Protein AF-A0ABD5C7K5-F1 (afdb_monomer)

Secondary structure (DSSP, 8-state):
-HHHHHHHHHHHHSEEEEEEEEEE-SSSSEEEEEEEGGG-EEEEEEE-PPTT----PPTT-EEEEE-GGG-TTS--

Radius of gyration: 13.95 Å; Cα contacts (8 Å, |Δi|>4): 132; chains: 1; bounding box: 43×19×34 Å

Nearest PDB structures (foldseek):
  1b9m-assembly1_A  TM=6.685E-01  e=5.207E-01  Escherichia coli
  8y5f-assembly1_D  TM=5.449E-01  e=1.801E-01  Escherichia coli
  1h9m-assembly1_A  TM=5.219E-01  e=4.909E-01  Azotobacter vinelandii
  8zx1-assembly1_D  TM=5.912E-01  e=7.868E-01  Escherichia coli
  1o7l-assembly1_B  TM=5.641E-01  e=7.417E-01  Escherichia coli

InterPro domains:
  IPR053861 Bacteriophage Mu Gp45, N-terminal [PF06890] (17-76)

Solvent-accessible surface area (backbone atoms only — not comparable to full-atom values): 4395 Å² total; per-residue (Å²): 112,72,65,60,56,52,52,51,54,35,62,64,43,27,61,45,56,30,31,35,61,48,74,44,73,91,51,96,54,35,28,34,25,32,28,33,74,96,64,48,74,48,70,73,25,41,48,92,63,60,90,99,49,85,83,80,78,56,65,71,36,79,42,76,37,37,13,70,93,29,38,88,90,50,50,63

Foldseek 3Di:
DVVVVVVVLQVVLFKWKWFWADWDPPDPFIWTWTQTPPRNTDTRAGDDDDPPDDDDDDGGDMDMWGDVSSDPNHID

Sequence (76 aa):
MRTIEAMQRQLLGLIGRAVVKSISAATKCQTVDVSLIAGEPKAGIEHLEPYGFTARANSGAEAVVLFPDGDRSHAV

Organism: Escherichia coli (NCBI:txid562)

pLDDT: mean 93.22, std 4.79, range [66.81, 98.0]

Mean predicted aligned error: 3.55 Å

Structure (mmCIF, N/CA/C/O backbone):
data_AF-A0ABD5C7K5-F1
#
_entry.id   AF-A0ABD5C7K5-F1
#
loop_
_atom_site.group_PDB
_atom_site.id
_atom_site.type_symbol
_atom_site.label_atom_id
_atom_site.label_alt_id
_atom_site.label_comp_id
_atom_site.label_asym_id
_atom_site.label_entity_id
_atom_site.label_seq_id
_atom_site.pdbx_PDB_ins_code
_atom_site.Cartn_x
_atom_site.Cartn_y
_atom_site.Cartn_z
_atom_site.occupancy
_atom_site.B_iso_or_equiv
_atom_site.auth_seq_id
_atom_site.auth_comp_id
_atom_site.auth_asym_id
_atom_site.auth_atom_id
_atom_site.pdbx_PDB_model_num
ATOM 1 N N . MET A 1 1 ? -24.385 2.084 21.967 1.00 66.81 1 MET A N 1
ATOM 2 C CA . MET A 1 1 ? -24.148 1.286 20.740 1.00 66.81 1 MET A CA 1
ATOM 3 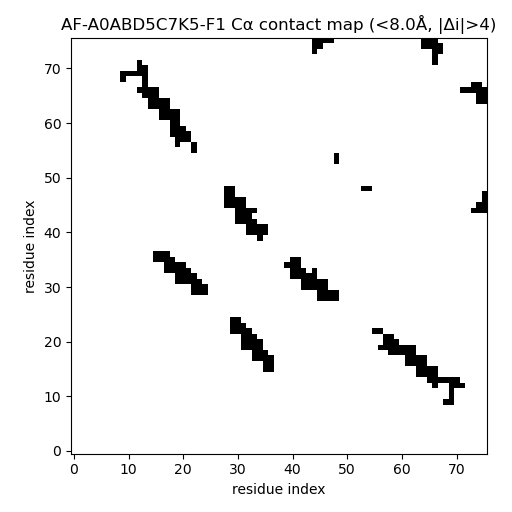C C . MET A 1 1 ? -23.468 2.065 19.610 1.00 66.81 1 MET A C 1
ATOM 5 O O . MET A 1 1 ? -22.582 1.490 19.000 1.00 66.81 1 MET A O 1
ATOM 9 N N . ARG A 1 2 ? -23.744 3.363 19.387 1.00 86.06 2 ARG A N 1
ATOM 10 C CA . ARG A 1 2 ? -23.095 4.164 18.316 1.00 86.06 2 ARG A CA 1
ATOM 11 C C . ARG A 1 2 ? -21.554 4.181 18.317 1.00 86.06 2 ARG A C 1
ATOM 13 O O . ARG A 1 2 ? -20.948 4.231 17.254 1.00 86.06 2 ARG A O 1
ATOM 20 N N . THR A 1 3 ? -20.916 4.146 19.486 1.00 92.44 3 THR A N 1
ATOM 21 C CA . THR A 1 3 ? -19.447 4.140 19.619 1.00 92.44 3 THR A CA 1
ATOM 22 C C . THR A 1 3 ? -18.811 2.846 19.119 1.00 92.44 3 THR A C 1
ATOM 24 O O . THR A 1 3 ? -17.817 2.903 18.405 1.00 92.44 3 THR A O 1
ATOM 27 N N . ILE A 1 4 ? -19.412 1.690 19.415 1.00 95.06 4 ILE A N 1
ATOM 28 C CA . ILE A 1 4 ? -18.923 0.390 18.927 1.00 95.06 4 ILE A CA 1
ATOM 29 C C . ILE A 1 4 ? -19.033 0.317 17.401 1.00 95.06 4 ILE A C 1
ATOM 31 O O . ILE A 1 4 ? -18.100 -0.119 16.739 1.00 95.06 4 ILE A O 1
ATOM 35 N N . GLU A 1 5 ? -20.131 0.811 16.827 1.00 94.81 5 GLU A N 1
ATOM 36 C CA . GLU A 1 5 ? -20.309 0.860 15.371 1.00 94.81 5 GLU A CA 1
ATOM 37 C C . GLU A 1 5 ? -19.290 1.784 14.688 1.00 94.81 5 GLU A C 1
ATOM 39 O O . GLU A 1 5 ? -18.801 1.477 13.602 1.00 94.81 5 GLU A O 1
ATOM 44 N N . ALA A 1 6 ? -18.963 2.922 15.312 1.00 91.31 6 ALA A N 1
ATOM 45 C CA . ALA A 1 6 ? -17.934 3.828 14.810 1.00 91.31 6 ALA A CA 1
ATOM 46 C C . ALA A 1 6 ? -16.551 3.162 14.822 1.00 91.31 6 ALA A C 1
ATOM 48 O O . ALA A 1 6 ? -15.872 3.161 13.797 1.00 91.31 6 ALA A O 1
ATOM 49 N N . MET A 1 7 ? -16.187 2.513 15.931 1.00 93.31 7 MET A N 1
ATOM 50 C CA . MET A 1 7 ? -14.935 1.758 16.042 1.00 93.31 7 MET A CA 1
ATOM 51 C C . MET A 1 7 ? -14.869 0.603 15.042 1.00 93.31 7 MET A C 1
ATOM 53 O O . MET A 1 7 ? -13.833 0.384 14.423 1.00 93.31 7 MET A O 1
ATOM 57 N N . GLN A 1 8 ? -15.974 -0.118 14.842 1.00 94.25 8 GLN A N 1
ATOM 58 C CA . GLN A 1 8 ? -16.042 -1.206 13.871 1.00 94.25 8 GLN A CA 1
ATOM 59 C C . GLN A 1 8 ? -15.792 -0.698 12.448 1.00 94.25 8 GLN A C 1
ATOM 61 O O . GLN A 1 8 ? -15.015 -1.306 11.716 1.00 94.25 8 GLN A O 1
ATOM 66 N N . ARG A 1 9 ? -16.411 0.422 12.052 1.00 91.25 9 ARG A N 1
ATOM 67 C CA . ARG A 1 9 ? -16.162 1.033 10.735 1.00 91.25 9 ARG A CA 1
ATOM 68 C C . ARG A 1 9 ? -14.705 1.452 10.570 1.00 91.25 9 ARG A C 1
ATOM 70 O O . ARG A 1 9 ? -14.137 1.211 9.512 1.00 91.25 9 ARG A O 1
ATOM 77 N N . GLN A 1 10 ? -14.109 2.031 11.610 1.00 91.44 10 GLN A N 1
ATOM 78 C CA . GLN A 1 10 ? -12.714 2.457 11.588 1.00 91.44 10 GLN A CA 1
ATOM 79 C C . GLN A 1 10 ? -11.765 1.259 11.437 1.00 91.44 10 GLN A C 1
ATOM 81 O O . GLN A 1 10 ? -10.922 1.261 10.547 1.00 91.44 10 GLN A O 1
ATOM 86 N N . LEU A 1 11 ? -11.975 0.193 12.218 1.00 93.62 11 LEU A N 1
ATOM 87 C CA . LEU A 1 11 ? -11.213 -1.058 12.126 1.00 93.62 11 LEU A CA 1
ATOM 88 C C . LEU A 1 11 ? -11.307 -1.704 10.739 1.00 93.62 11 LEU A C 1
ATOM 90 O O . LEU A 1 11 ? -10.294 -2.123 10.187 1.00 93.62 11 LEU A O 1
ATOM 94 N N . LEU A 1 12 ? -12.509 -1.763 10.161 1.00 92.50 12 LEU A N 1
ATOM 95 C CA . LEU A 1 12 ? -12.717 -2.310 8.816 1.00 92.50 12 LEU A CA 1
ATOM 96 C C . LEU A 1 12 ? -12.097 -1.436 7.716 1.00 92.50 12 LEU A C 1
ATOM 98 O O . LEU A 1 12 ? -11.824 -1.934 6.627 1.00 92.50 12 LEU A O 1
ATOM 102 N N . GLY A 1 13 ? -11.871 -0.150 7.987 1.00 92.31 13 GLY A N 1
ATOM 103 C CA . GLY A 1 13 ? -11.243 0.786 7.058 1.00 92.31 13 GLY A CA 1
ATOM 104 C C . GLY A 1 13 ? -9.719 0.689 6.989 1.00 92.31 13 GLY A C 1
ATOM 105 O O . GLY A 1 13 ? -9.152 1.200 6.027 1.00 92.31 13 GLY A O 1
ATOM 106 N N . LEU A 1 14 ? -9.066 0.032 7.959 1.00 96.12 14 LEU A N 1
ATOM 107 C CA . LEU A 1 14 ? -7.605 0.046 8.113 1.00 96.12 14 LEU A CA 1
ATOM 108 C C . LEU A 1 14 ? -6.849 -0.655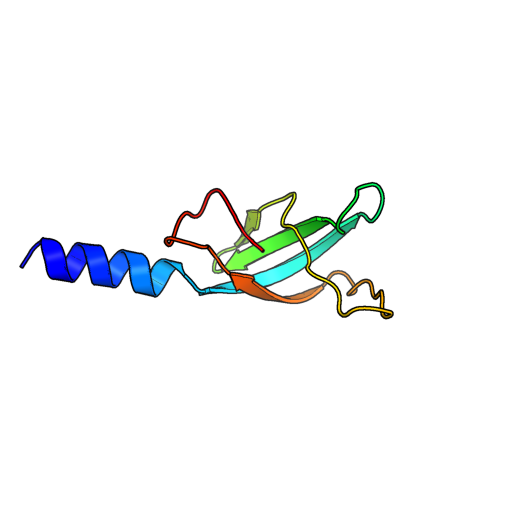 6.981 1.00 96.12 14 LEU A C 1
ATOM 110 O O . LEU A 1 14 ? -5.728 -0.265 6.680 1.00 96.12 14 LEU A O 1
ATOM 114 N N . ILE A 1 15 ? -7.411 -1.713 6.393 1.00 96.38 15 ILE A N 1
ATOM 115 C CA . ILE A 1 15 ? -6.696 -2.572 5.439 1.00 96.38 15 ILE A CA 1
ATOM 116 C C . ILE A 1 15 ? -7.556 -2.771 4.195 1.00 96.38 15 ILE A C 1
ATOM 118 O O . ILE A 1 15 ? -8.701 -3.213 4.276 1.00 96.38 15 ILE A O 1
ATOM 122 N N . GLY A 1 16 ? -6.993 -2.464 3.030 1.00 95.56 16 GLY A N 1
ATOM 123 C CA . GLY A 1 16 ? -7.615 -2.664 1.727 1.00 95.56 16 GLY A CA 1
ATOM 124 C C . GLY A 1 16 ? -6.817 -3.615 0.843 1.00 95.56 16 GLY A C 1
ATOM 125 O O . GLY A 1 16 ? -5.598 -3.719 0.953 1.00 95.56 16 GLY A O 1
ATOM 126 N N . ARG A 1 17 ? -7.514 -4.281 -0.080 1.00 96.69 17 ARG A N 1
ATOM 127 C CA . ARG A 1 17 ? -6.889 -4.940 -1.235 1.00 96.69 17 ARG A CA 1
ATOM 128 C C . ARG A 1 17 ? -6.944 -4.008 -2.435 1.00 96.69 17 ARG A C 1
ATOM 130 O O . ARG A 1 17 ? -7.933 -3.292 -2.615 1.00 96.69 17 ARG A O 1
ATOM 137 N N . ALA A 1 18 ? -5.908 -4.052 -3.257 1.00 97.62 18 ALA A N 1
ATOM 138 C CA . ALA A 1 18 ? -5.804 -3.220 -4.439 1.00 97.62 18 ALA A CA 1
ATOM 139 C C . ALA A 1 18 ? -5.041 -3.918 -5.568 1.00 97.62 18 ALA A C 1
ATOM 141 O O . ALA A 1 18 ? -4.410 -4.957 -5.376 1.00 97.62 18 ALA A O 1
ATOM 142 N N . VAL A 1 19 ? -5.096 -3.314 -6.749 1.00 97.94 19 VAL A N 1
ATOM 143 C CA . VAL A 1 19 ? -4.317 -3.700 -7.924 1.00 97.94 19 VAL A CA 1
ATOM 144 C C . VAL A 1 19 ? -3.465 -2.516 -8.358 1.00 97.94 19 VAL A C 1
ATOM 146 O O . VAL A 1 19 ? -3.997 -1.430 -8.599 1.00 97.94 19 VAL A O 1
ATOM 149 N N . VAL A 1 20 ? -2.159 -2.729 -8.491 1.00 97.88 20 VAL A N 1
ATOM 150 C CA . VAL A 1 20 ? -1.195 -1.712 -8.927 1.00 97.88 20 VAL A CA 1
ATOM 151 C C . VAL A 1 20 ? -1.510 -1.265 -10.353 1.00 97.88 20 VAL A C 1
ATOM 153 O O . VAL A 1 20 ? -1.720 -2.089 -11.247 1.00 97.88 20 VAL A O 1
ATOM 156 N N . LYS A 1 21 ? -1.529 0.049 -10.578 1.00 98.00 21 LYS A N 1
ATOM 157 C CA . LYS A 1 21 ? -1.687 0.668 -11.899 1.00 98.00 21 LYS A CA 1
ATOM 158 C C . LYS A 1 21 ? -0.375 1.251 -12.400 1.00 98.00 21 LYS A C 1
ATOM 160 O O . LYS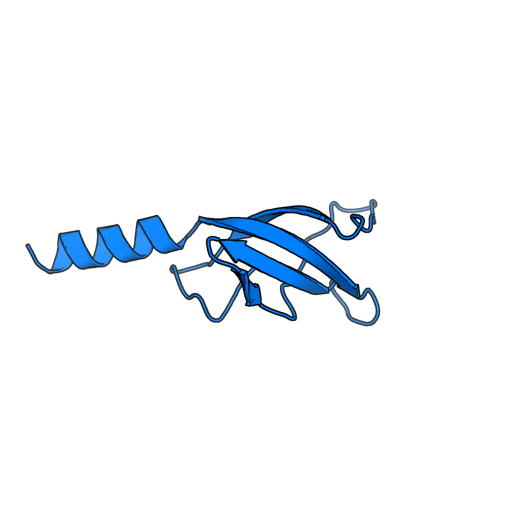 A 1 21 ? 0.024 0.917 -13.517 1.00 98.00 21 LYS A O 1
ATOM 165 N N . SER A 1 22 ? 0.303 2.035 -11.570 1.00 96.69 22 SER A N 1
ATOM 166 C CA . SER A 1 22 ? 1.571 2.699 -11.890 1.00 96.69 22 SER A CA 1
ATOM 167 C C . SER A 1 22 ? 2.434 2.874 -10.647 1.00 96.69 22 SER A C 1
ATOM 169 O O . SER A 1 22 ? 1.926 2.916 -9.530 1.00 96.69 22 SER A O 1
ATOM 171 N N . ILE A 1 23 ? 3.749 2.975 -10.859 1.00 96.31 23 ILE A N 1
ATOM 172 C CA . ILE A 1 23 ? 4.736 3.262 -9.816 1.00 96.31 23 ILE A CA 1
ATOM 173 C C . ILE A 1 23 ? 5.682 4.354 -10.313 1.00 96.31 23 ILE A C 1
ATOM 175 O O . ILE A 1 23 ? 6.246 4.241 -11.406 1.00 96.31 23 ILE A O 1
ATOM 179 N N . SER A 1 24 ? 5.897 5.380 -9.495 1.00 93.88 24 SER A N 1
ATOM 180 C CA . SER A 1 24 ? 6.877 6.440 -9.718 1.00 93.88 24 SER A CA 1
ATOM 181 C C . SER A 1 24 ? 7.935 6.423 -8.619 1.00 93.88 24 SER A C 1
ATOM 183 O O . SER A 1 24 ? 7.619 6.426 -7.437 1.00 93.88 24 SER A O 1
ATOM 185 N N . ALA A 1 25 ? 9.210 6.453 -9.007 1.00 89.62 25 ALA A N 1
ATOM 186 C CA . ALA A 1 25 ? 10.330 6.625 -8.075 1.00 89.62 25 ALA A CA 1
ATOM 187 C C . ALA A 1 25 ? 11.001 7.999 -8.229 1.00 89.62 25 ALA A C 1
ATOM 189 O O . ALA A 1 25 ? 12.189 8.148 -7.961 1.00 89.62 25 ALA A O 1
ATOM 190 N N . ALA A 1 26 ? 10.269 8.990 -8.746 1.00 85.81 26 ALA A N 1
ATOM 191 C CA . ALA A 1 26 ? 10.780 10.352 -8.909 1.00 85.81 26 ALA A CA 1
ATOM 192 C C . ALA A 1 26 ? 10.788 11.152 -7.588 1.00 85.81 26 ALA A C 1
ATOM 194 O O . ALA A 1 26 ? 11.319 12.258 -7.529 1.00 85.81 26 ALA A O 1
ATOM 195 N N . THR A 1 27 ? 10.170 10.607 -6.541 1.00 78.75 27 THR A N 1
ATOM 196 C CA . THR A 1 27 ? 9.998 11.201 -5.211 1.00 78.75 27 THR A CA 1
ATOM 197 C C . THR A 1 27 ? 10.907 10.528 -4.176 1.00 78.75 27 THR A C 1
ATOM 199 O O . THR A 1 27 ? 11.618 9.580 -4.491 1.00 78.75 27 THR A O 1
ATOM 202 N N . LYS A 1 28 ? 10.914 11.025 -2.928 1.00 82.38 28 LYS A N 1
ATOM 203 C CA . LYS A 1 28 ? 11.748 10.460 -1.846 1.00 82.38 28 LYS A CA 1
ATOM 204 C C . LYS A 1 28 ? 11.422 8.987 -1.573 1.00 82.38 28 LYS A C 1
ATOM 206 O O . LYS A 1 28 ? 12.325 8.163 -1.537 1.00 82.38 28 LYS A O 1
ATOM 211 N N . CYS A 1 29 ? 10.138 8.692 -1.374 1.00 86.69 29 CYS A N 1
ATOM 212 C CA . CYS A 1 29 ? 9.594 7.339 -1.353 1.00 86.69 29 CYS A CA 1
ATOM 213 C C . CYS A 1 29 ? 8.999 7.036 -2.729 1.00 86.69 29 CYS A C 1
ATOM 215 O O . CYS A 1 29 ? 8.578 7.971 -3.421 1.00 86.69 29 CYS A O 1
ATOM 217 N N . GLN A 1 30 ? 8.943 5.767 -3.134 1.00 93.38 30 GLN A N 1
ATOM 218 C CA . GLN A 1 30 ? 8.163 5.422 -4.318 1.00 93.38 30 GLN A CA 1
ATOM 219 C C . GLN A 1 30 ? 6.696 5.738 -4.071 1.00 93.38 30 GLN A C 1
ATOM 221 O O . GLN A 1 30 ? 6.184 5.507 -2.979 1.00 93.38 30 GLN A O 1
ATOM 226 N N . THR A 1 31 ? 6.030 6.261 -5.091 1.00 95.50 31 THR A N 1
ATOM 227 C CA . THR A 1 31 ? 4.585 6.428 -5.079 1.00 95.50 31 THR A CA 1
ATOM 228 C C . THR A 1 31 ? 3.933 5.412 -5.994 1.00 95.50 31 THR A C 1
ATOM 230 O O . THR A 1 31 ? 4.436 5.109 -7.078 1.00 95.50 31 THR A O 1
ATOM 233 N N . VAL A 1 32 ? 2.811 4.871 -5.543 1.00 96.75 32 VAL A N 1
ATOM 234 C CA . VAL A 1 32 ? 2.039 3.850 -6.236 1.00 96.75 32 VAL A CA 1
ATOM 235 C C . VAL A 1 32 ? 0.635 4.383 -6.451 1.00 96.75 32 VAL A C 1
ATOM 237 O O . VAL A 1 32 ? -0.014 4.879 -5.529 1.00 96.75 32 VAL A O 1
ATOM 240 N N . ASP A 1 33 ? 0.150 4.247 -7.676 1.00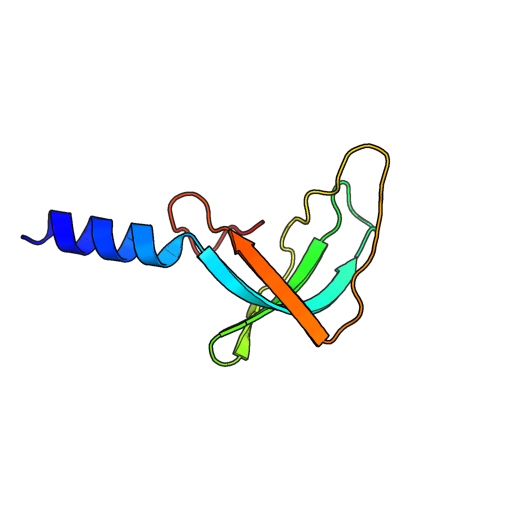 96.88 33 ASP A N 1
ATOM 241 C CA . ASP A 1 33 ? -1.261 4.421 -7.970 1.00 96.88 33 ASP A CA 1
ATOM 242 C C . ASP A 1 33 ? -1.895 3.042 -8.073 1.00 96.88 33 ASP A C 1
ATOM 244 O O . ASP A 1 33 ? -1.373 2.136 -8.733 1.00 96.88 33 ASP A O 1
ATOM 248 N N . VAL A 1 34 ? -3.037 2.873 -7.421 1.00 98.00 34 VAL A N 1
ATOM 249 C CA . VAL A 1 34 ? -3.744 1.601 -7.333 1.00 98.00 34 VAL A CA 1
ATOM 250 C C . VAL A 1 34 ? -5.211 1.764 -7.697 1.00 98.00 34 VAL A C 1
ATOM 252 O O . VAL A 1 34 ? -5.782 2.855 -7.682 1.00 98.00 34 VAL A O 1
ATOM 255 N N . SER A 1 35 ? -5.842 0.637 -7.991 1.00 97.81 35 SER A N 1
ATOM 256 C CA . SER A 1 35 ? -7.290 0.498 -8.017 1.00 97.81 35 SER A CA 1
ATOM 257 C C . SER A 1 35 ? -7.708 -0.373 -6.840 1.00 97.81 35 SER A C 1
ATOM 259 O O . SER A 1 35 ? -7.299 -1.530 -6.746 1.00 97.81 35 SER A O 1
ATOM 261 N N . LEU A 1 36 ? -8.466 0.207 -5.917 1.00 95.81 36 LEU A N 1
ATOM 262 C CA . LEU A 1 36 ? -9.024 -0.468 -4.752 1.00 95.81 36 LEU A CA 1
ATOM 263 C C . LEU A 1 36 ? -10.188 -1.383 -5.173 1.00 95.81 36 LEU A C 1
ATOM 265 O O . LEU A 1 36 ? -10.601 -1.423 -6.338 1.00 95.81 36 LEU A O 1
ATOM 269 N N . ILE A 1 37 ? -10.746 -2.123 -4.212 1.00 90.75 37 ILE A N 1
ATOM 270 C CA . ILE A 1 37 ? -11.977 -2.901 -4.416 1.00 90.75 37 ILE A CA 1
ATOM 271 C C . ILE A 1 37 ? -13.067 -2.010 -5.037 1.00 90.75 37 ILE A C 1
ATOM 273 O O . ILE A 1 37 ? -13.179 -0.831 -4.719 1.00 90.75 37 ILE A O 1
ATOM 277 N N . ALA A 1 38 ? -13.862 -2.592 -5.938 1.00 90.06 38 ALA A N 1
ATOM 278 C CA . ALA A 1 38 ? -14.868 -1.897 -6.748 1.00 90.06 38 ALA A CA 1
ATOM 279 C C . ALA A 1 38 ? -14.308 -0.877 -7.761 1.00 90.06 38 ALA A C 1
ATOM 281 O O . ALA A 1 38 ? -15.076 -0.149 -8.383 1.00 90.06 38 ALA A O 1
ATOM 282 N N . GLY A 1 39 ? -12.992 -0.866 -7.995 1.00 90.25 39 GLY A N 1
ATOM 283 C CA . GLY A 1 39 ? -12.377 -0.072 -9.057 1.00 90.25 39 GLY A CA 1
ATOM 284 C C . GLY A 1 39 ? -12.019 1.358 -8.654 1.00 90.25 39 GLY A C 1
ATOM 285 O O . GLY A 1 39 ? -11.548 2.108 -9.506 1.00 90.25 39 GLY A O 1
ATOM 286 N N . GLU A 1 40 ? -12.205 1.737 -7.386 1.00 93.75 40 GLU A N 1
ATOM 287 C CA . GLU A 1 40 ? -11.914 3.086 -6.887 1.00 93.75 40 GLU A CA 1
ATOM 288 C C . GLU A 1 40 ? -10.4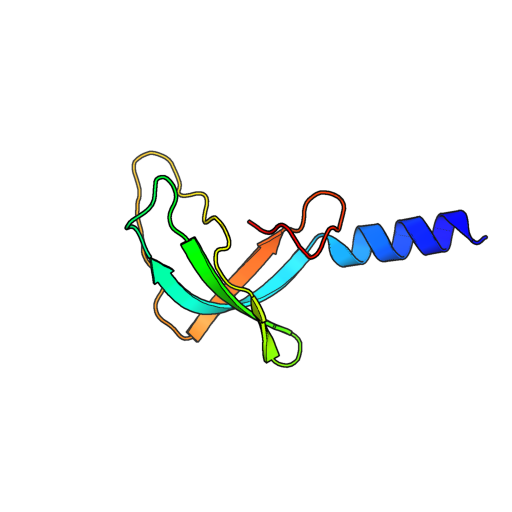19 3.419 -7.086 1.00 93.75 40 GLU A C 1
ATOM 290 O O . GLU A 1 40 ? -9.557 2.712 -6.555 1.00 93.75 40 GLU A O 1
ATOM 295 N N . PRO A 1 41 ? -10.076 4.458 -7.869 1.00 96.38 41 PRO A N 1
ATOM 296 C CA . PRO A 1 41 ? -8.688 4.838 -8.075 1.00 96.38 41 PRO A CA 1
ATOM 297 C C . PRO A 1 41 ? -8.149 5.570 -6.846 1.00 96.38 41 PRO A C 1
ATOM 299 O O . PRO A 1 41 ? -8.804 6.460 -6.303 1.00 96.38 41 PRO A O 1
ATOM 302 N N . LYS A 1 42 ? -6.916 5.256 -6.449 1.00 96.44 42 LYS A N 1
ATOM 303 C CA . LYS A 1 42 ? -6.179 6.042 -5.460 1.00 96.44 42 LYS A CA 1
ATOM 304 C C . LYS A 1 42 ? -4.737 6.217 -5.906 1.00 96.44 42 LYS A C 1
ATOM 306 O O . LYS A 1 42 ? -4.080 5.249 -6.274 1.00 96.44 42 LYS A O 1
ATOM 311 N N . ALA A 1 43 ? -4.286 7.464 -5.906 1.00 95.69 43 ALA A N 1
ATOM 312 C CA . ALA A 1 43 ? -2.997 7.864 -6.446 1.00 95.69 43 ALA A CA 1
ATOM 313 C C . ALA A 1 43 ? -2.060 8.365 -5.347 1.00 95.69 43 ALA A C 1
ATOM 315 O O . 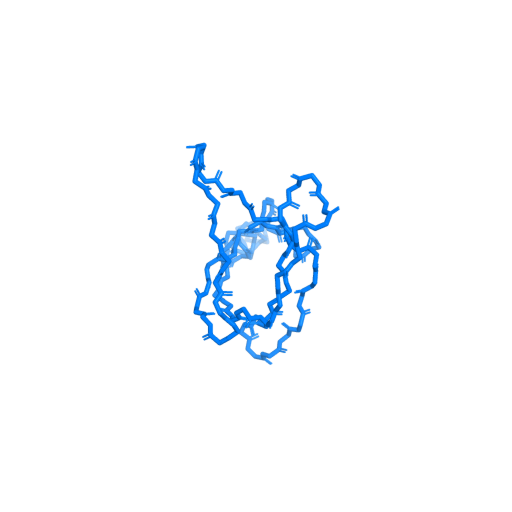ALA A 1 43 ? -2.521 8.806 -4.290 1.00 95.69 43 ALA A O 1
ATOM 316 N N . GLY A 1 44 ? -0.759 8.332 -5.628 1.00 94.44 44 GLY A N 1
ATOM 317 C CA . GLY A 1 44 ? 0.259 8.920 -4.758 1.00 94.44 44 GLY A CA 1
ATOM 318 C C . GLY A 1 44 ? 0.441 8.205 -3.417 1.00 94.44 44 GLY A C 1
ATOM 319 O O . GLY A 1 44 ? 0.858 8.848 -2.459 1.00 94.44 44 GLY A O 1
ATOM 320 N N . ILE A 1 45 ? 0.112 6.913 -3.334 1.00 96.00 45 ILE A N 1
ATOM 321 C CA . ILE A 1 45 ? 0.298 6.098 -2.124 1.00 96.00 45 ILE A CA 1
ATOM 322 C C . ILE A 1 45 ? 1.792 5.879 -1.917 1.00 96.00 45 ILE A C 1
ATOM 324 O O . ILE A 1 45 ? 2.474 5.469 -2.852 1.00 96.00 45 ILE A O 1
ATOM 328 N N . GLU A 1 46 ? 2.313 6.153 -0.727 1.00 95.25 46 GLU A N 1
ATOM 329 C CA . GLU A 1 46 ? 3.724 5.897 -0.426 1.00 95.25 46 GLU A CA 1
ATOM 330 C C . GLU A 1 46 ? 3.975 4.387 -0.351 1.00 95.25 46 GLU A C 1
ATOM 332 O O . GLU A 1 46 ? 3.225 3.678 0.296 1.00 95.25 46 GLU A O 1
ATOM 337 N N . HIS A 1 47 ? 5.030 3.878 -0.984 1.00 95.31 47 HIS A N 1
ATOM 338 C CA . HIS A 1 47 ? 5.423 2.472 -0.889 1.00 95.31 47 HIS A CA 1
ATOM 339 C C . HIS A 1 47 ? 6.710 2.352 -0.084 1.0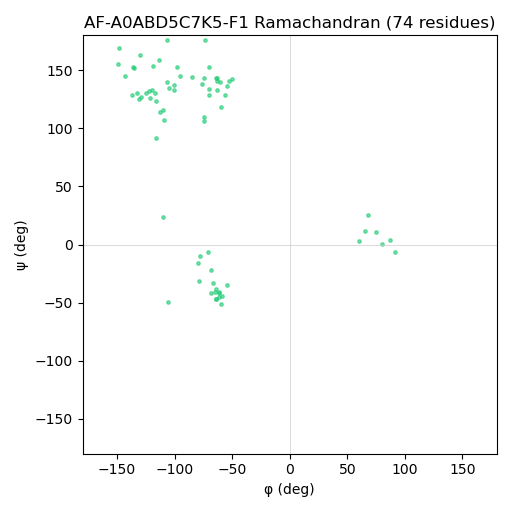0 95.31 47 HIS A C 1
ATOM 341 O O . HIS A 1 47 ? 7.792 2.704 -0.558 1.00 95.31 47 HIS A O 1
ATOM 347 N N . LEU A 1 48 ? 6.585 1.849 1.146 1.00 93.69 48 LEU A N 1
ATOM 348 C CA . LEU A 1 48 ? 7.726 1.640 2.032 1.00 93.69 48 LEU A CA 1
ATOM 349 C C . LEU A 1 48 ? 8.539 0.426 1.585 1.00 93.69 48 LEU A C 1
ATOM 351 O O . LEU A 1 48 ? 8.148 -0.724 1.777 1.00 93.69 48 LEU A O 1
ATOM 355 N N . GLU A 1 49 ? 9.702 0.704 1.009 1.00 92.06 49 GLU A N 1
ATOM 356 C CA . GLU A 1 49 ? 10.607 -0.322 0.506 1.00 92.06 49 GLU A CA 1
ATOM 357 C C . GLU A 1 49 ? 11.525 -0.867 1.619 1.00 92.06 49 GLU A C 1
ATOM 359 O O . GLU A 1 49 ? 11.976 -0.106 2.485 1.00 92.06 49 GLU A O 1
ATOM 364 N N . PRO A 1 50 ? 11.852 -2.174 1.614 1.00 90.50 50 PRO A N 1
ATOM 365 C CA . PRO A 1 50 ? 12.835 -2.731 2.536 1.00 90.50 50 PRO A CA 1
ATOM 366 C C . PRO A 1 50 ? 14.210 -2.076 2.352 1.00 90.50 50 PRO A C 1
ATOM 368 O O . PRO A 1 50 ? 14.671 -1.861 1.233 1.00 90.50 50 PRO A O 1
ATOM 371 N N . TYR A 1 51 ? 14.917 -1.804 3.450 1.00 90.81 51 TYR A N 1
ATOM 372 C CA . TYR A 1 51 ? 16.244 -1.188 3.378 1.00 90.81 51 TYR A CA 1
ATOM 373 C C . TYR A 1 51 ? 17.209 -2.005 2.502 1.00 90.81 51 TYR A C 1
ATOM 375 O O . TYR A 1 51 ? 17.385 -3.205 2.706 1.00 90.81 51 TYR A O 1
ATOM 383 N N . GLY A 1 52 ? 17.853 -1.335 1.543 1.00 91.69 52 GLY A N 1
ATOM 384 C CA . GLY A 1 52 ? 18.791 -1.960 0.608 1.00 91.69 52 GLY A CA 1
ATOM 385 C C . GLY A 1 52 ? 18.136 -2.701 -0.564 1.00 91.69 52 GLY A C 1
ATOM 386 O O . GLY A 1 52 ? 18.861 -3.220 -1.410 1.00 91.69 52 GLY A O 1
ATOM 387 N N . PHE A 1 53 ? 16.802 -2.721 -0.656 1.00 89.38 53 PHE A N 1
ATOM 388 C CA . PHE A 1 53 ? 16.064 -3.340 -1.754 1.00 89.38 53 PHE A CA 1
ATOM 389 C C . PHE A 1 53 ? 15.042 -2.370 -2.329 1.00 89.38 53 PHE A C 1
ATOM 391 O O . PHE A 1 53 ? 14.175 -1.872 -1.624 1.00 89.38 53 PHE A O 1
ATOM 398 N N . THR A 1 54 ? 15.106 -2.173 -3.641 1.00 90.62 54 THR A N 1
ATOM 399 C CA . THR A 1 54 ? 14.095 -1.421 -4.375 1.00 90.62 54 THR A CA 1
ATOM 400 C C . THR A 1 54 ? 13.560 -2.283 -5.504 1.00 90.62 54 THR A C 1
ATOM 402 O O . THR A 1 54 ? 14.330 -2.852 -6.282 1.00 90.62 54 THR A O 1
ATOM 405 N N . ALA A 1 55 ? 12.237 -2.373 -5.600 1.00 89.88 55 ALA A N 1
ATOM 406 C CA . ALA A 1 55 ? 11.557 -3.114 -6.651 1.00 89.88 55 ALA A CA 1
ATOM 407 C C . ALA A 1 55 ? 10.286 -2.385 -7.076 1.00 89.88 55 ALA A C 1
ATOM 409 O O . ALA A 1 55 ? 9.588 -1.787 -6.263 1.00 89.88 55 ALA A O 1
ATOM 410 N N . ARG A 1 56 ? 9.970 -2.471 -8.368 1.00 93.50 56 ARG A N 1
ATOM 411 C CA . ARG A 1 56 ? 8.737 -1.919 -8.928 1.00 93.50 56 ARG A CA 1
ATOM 412 C C . ARG A 1 56 ? 7.864 -3.067 -9.389 1.00 93.50 56 ARG A C 1
ATOM 414 O O . ARG A 1 56 ? 8.233 -3.793 -10.311 1.00 93.50 56 ARG A O 1
ATOM 421 N N . ALA A 1 57 ? 6.724 -3.236 -8.732 1.00 94.25 57 ALA A N 1
ATOM 422 C CA . ALA A 1 57 ? 5.720 -4.186 -9.173 1.00 94.25 57 ALA A CA 1
ATOM 423 C C . ALA A 1 57 ? 5.179 -3.788 -10.555 1.00 94.25 57 ALA A C 1
ATOM 425 O O . ALA A 1 57 ? 5.010 -2.607 -10.868 1.00 94.25 57 ALA A O 1
ATOM 426 N N . ASN A 1 58 ? 4.898 -4.792 -11.382 1.00 95.75 58 ASN A N 1
ATOM 427 C CA . ASN A 1 58 ? 4.263 -4.568 -12.673 1.00 95.75 58 ASN A CA 1
ATOM 428 C C . ASN A 1 58 ? 2.804 -4.137 -12.482 1.00 95.75 58 ASN A C 1
ATOM 430 O O . ASN A 1 58 ? 2.143 -4.526 -11.516 1.00 95.75 58 ASN A O 1
ATOM 434 N N . SER A 1 59 ? 2.282 -3.376 -13.444 1.00 97.06 59 SER A N 1
ATOM 435 C CA . SER A 1 59 ? 0.848 -3.087 -13.507 1.00 97.06 59 SER A CA 1
ATOM 436 C C . SER A 1 59 ? 0.050 -4.394 -13.509 1.00 97.06 59 SER A C 1
ATOM 438 O O . SER A 1 59 ? 0.422 -5.354 -14.186 1.00 97.06 59 SER A O 1
ATOM 440 N N . GLY A 1 60 ? -1.029 -4.443 -12.731 1.00 97.19 60 GLY A N 1
ATOM 441 C CA . GLY A 1 60 ? -1.821 -5.655 -12.520 1.00 97.19 60 GLY A CA 1
ATOM 442 C C . GLY A 1 60 ? -1.390 -6.509 -11.324 1.00 97.19 60 GLY A C 1
ATOM 443 O O . GLY A 1 60 ? -2.108 -7.447 -10.988 1.00 97.19 60 GLY A O 1
ATOM 444 N N . ALA A 1 61 ? -0.278 -6.191 -10.653 1.00 97.62 61 ALA A N 1
ATOM 445 C CA . ALA A 1 61 ? 0.097 -6.858 -9.409 1.00 97.62 61 ALA A CA 1
ATOM 446 C C . ALA A 1 61 ? -0.924 -6.586 -8.293 1.00 97.62 61 ALA A C 1
ATOM 448 O O . ALA A 1 61 ? -1.454 -5.478 -8.177 1.00 97.62 61 ALA A O 1
ATOM 449 N N . GLU A 1 62 ? -1.178 -7.592 -7.457 1.00 97.06 62 GLU A N 1
ATOM 450 C CA . GLU A 1 62 ? -1.981 -7.422 -6.248 1.00 97.06 62 GLU A CA 1
ATOM 451 C C . GLU A 1 62 ? -1.187 -6.679 -5.170 1.00 97.06 62 GLU A C 1
ATOM 453 O O . GLU A 1 62 ? 0.016 -6.884 -5.006 1.00 97.06 62 GLU A O 1
ATOM 458 N N . ALA A 1 63 ? -1.882 -5.831 -4.419 1.00 96.44 63 ALA A N 1
ATOM 459 C CA . ALA A 1 63 ? -1.330 -5.071 -3.311 1.00 96.44 63 ALA A CA 1
ATOM 460 C C . ALA A 1 63 ? -2.264 -5.115 -2.096 1.00 96.44 63 ALA A C 1
ATOM 462 O O . ALA A 1 63 ? -3.491 -5.228 -2.218 1.00 96.44 63 ALA A O 1
ATOM 463 N N . VAL A 1 64 ? -1.662 -4.984 -0.917 1.00 96.69 64 VAL A N 1
ATOM 464 C CA . VAL A 1 64 ? -2.352 -4.641 0.327 1.00 96.69 64 VAL A CA 1
ATOM 465 C C . VAL A 1 64 ? -2.021 -3.189 0.628 1.00 96.69 64 VAL A C 1
ATOM 467 O O . VAL A 1 64 ? -0.869 -2.793 0.502 1.00 96.69 64 VAL A O 1
ATOM 470 N N . VAL A 1 65 ? -3.037 -2.417 0.996 1.00 96.88 65 VAL A N 1
ATOM 471 C CA . VAL A 1 65 ? -2.921 -0.992 1.311 1.00 96.88 65 VAL A CA 1
ATOM 472 C C . VAL A 1 65 ? -3.369 -0.783 2.747 1.00 96.88 65 VAL A C 1
ATOM 474 O O . VAL A 1 65 ? -4.427 -1.286 3.141 1.00 96.88 65 VAL A O 1
ATOM 477 N N . LEU A 1 66 ? -2.586 -0.045 3.521 1.00 97.44 66 LEU A N 1
ATOM 478 C CA . LEU A 1 66 ? -2.908 0.342 4.886 1.00 97.44 66 LEU A CA 1
ATOM 479 C C . LEU A 1 66 ? -3.422 1.786 4.907 1.00 97.44 66 LEU A C 1
ATOM 481 O O . LEU A 1 66 ? -2.848 2.671 4.280 1.00 97.44 66 LEU A O 1
ATOM 485 N N . PHE A 1 67 ? -4.477 2.030 5.677 1.00 96.81 67 PHE A N 1
ATOM 486 C CA . PHE A 1 67 ? -5.037 3.351 5.955 1.00 96.81 67 PHE A CA 1
ATOM 487 C C . PHE A 1 67 ? -4.901 3.637 7.455 1.00 96.81 67 PHE A C 1
ATOM 489 O O . PHE A 1 67 ? -5.774 3.235 8.232 1.00 96.81 67 PHE A O 1
ATOM 496 N N . PRO A 1 68 ? -3.805 4.270 7.907 1.00 9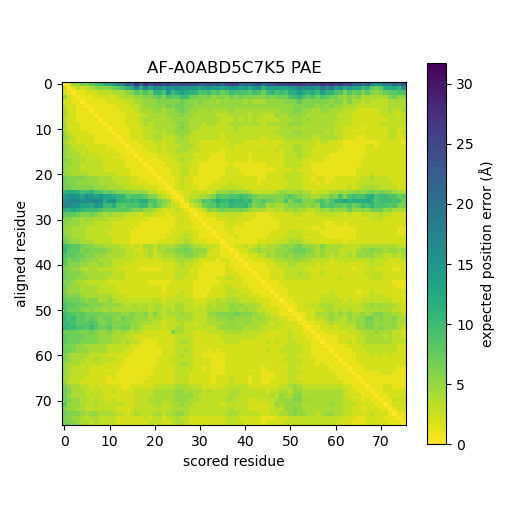4.38 68 PRO A N 1
ATOM 497 C CA . PRO A 1 68 ? -3.647 4.662 9.305 1.00 94.38 68 PRO A CA 1
ATOM 498 C C . PRO A 1 68 ? -4.853 5.474 9.801 1.00 94.38 68 PRO A C 1
ATOM 500 O O . PRO A 1 68 ? -5.425 6.262 9.055 1.00 94.38 68 PRO A O 1
ATOM 503 N N . ASP A 1 69 ? -5.280 5.239 11.044 1.00 91.19 69 ASP A N 1
ATOM 504 C CA . ASP A 1 69 ? -6.508 5.814 11.634 1.00 91.19 69 ASP A CA 1
ATOM 505 C C . ASP A 1 69 ? -7.824 5.460 10.899 1.00 91.19 69 ASP A C 1
ATOM 507 O O . ASP A 1 69 ? -8.906 5.887 11.296 1.00 91.19 69 ASP A O 1
ATOM 511 N N . GLY A 1 70 ? -7.768 4.628 9.853 1.00 91.00 70 GLY A N 1
ATOM 512 C CA . GLY A 1 70 ? -8.897 4.353 8.965 1.00 91.00 70 GLY A CA 1
ATOM 513 C C . GLY A 1 70 ? -9.195 5.506 8.000 1.00 91.00 70 GLY A C 1
ATOM 514 O O . GLY A 1 70 ? -10.235 5.487 7.335 1.00 91.00 70 GLY A O 1
ATOM 515 N N . ASP A 1 71 ? -8.310 6.504 7.911 1.00 91.00 71 ASP A N 1
ATOM 516 C CA . ASP A 1 71 ? -8.463 7.645 7.015 1.00 91.00 71 ASP A CA 1
ATOM 517 C C . ASP A 1 71 ? -8.170 7.235 5.567 1.00 91.00 71 ASP A C 1
ATOM 519 O O . ASP A 1 71 ? -7.031 7.005 5.170 1.00 91.00 71 ASP A O 1
ATOM 523 N N . ARG A 1 72 ? -9.215 7.194 4.732 1.00 89.19 72 ARG A N 1
ATOM 524 C CA . ARG A 1 72 ? -9.090 6.814 3.316 1.00 89.19 72 ARG A CA 1
ATOM 525 C C . ARG A 1 72 ? -8.379 7.857 2.454 1.00 89.19 72 ARG A C 1
ATOM 527 O O . ARG A 1 72 ? -8.109 7.591 1.279 1.00 89.19 72 ARG A O 1
ATOM 534 N N . SER A 1 73 ? -8.061 9.030 2.994 1.00 90.06 73 SER A N 1
ATOM 535 C CA . SER A 1 73 ? -7.287 10.057 2.300 1.00 90.06 73 SER A CA 1
ATOM 536 C C . SER A 1 73 ? -5.781 9.761 2.310 1.00 90.06 73 SER A C 1
ATOM 538 O O . SER A 1 73 ? -5.135 9.999 1.287 1.00 90.06 73 SER A O 1
ATOM 540 N N . HIS A 1 74 ? -5.262 9.102 3.353 1.00 91.12 74 HIS A N 1
ATOM 541 C CA . HIS A 1 74 ? -3.844 8.765 3.516 1.00 91.12 74 HIS A CA 1
ATOM 542 C C . HIS A 1 74 ? -3.616 7.251 3.522 1.00 91.12 74 HIS A C 1
ATOM 544 O O . HIS A 1 74 ? -4.189 6.523 4.325 1.00 91.12 74 HIS A O 1
ATOM 550 N N . ALA A 1 75 ? -2.767 6.776 2.613 1.00 95.50 75 ALA A N 1
ATOM 551 C CA . ALA A 1 75 ? -2.497 5.356 2.434 1.00 95.50 75 ALA A CA 1
ATOM 552 C C . ALA A 1 75 ? -0.998 5.084 2.274 1.00 95.50 75 ALA A C 1
ATOM 554 O O . ALA A 1 75 ? -0.275 5.943 1.760 1.00 95.50 75 ALA A O 1
ATOM 555 N N . VAL A 1 76 ? -0.587 3.873 2.659 1.00 95.69 76 VAL A N 1
ATOM 556 C CA . VAL A 1 76 ? 0.760 3.302 2.493 1.00 95.69 76 VAL A CA 1
ATOM 557 C C . VA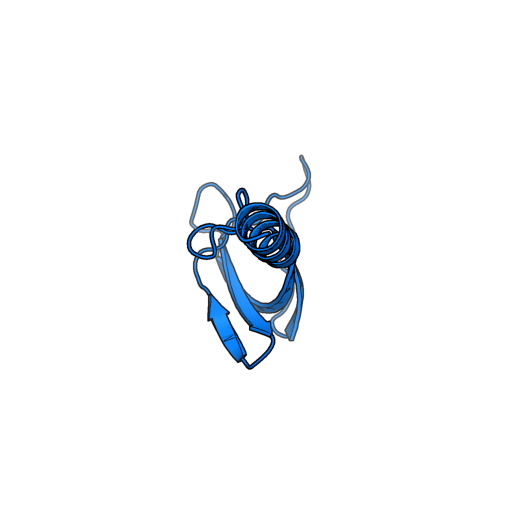L A 1 76 ? 0.684 1.835 2.066 1.00 95.69 76 VAL A C 1
ATOM 559 O O . VAL A 1 76 ? -0.331 1.182 2.413 1.00 95.69 76 VAL A O 1
#